Protein AF-A0A947AGZ6-F1 (afdb_monomer_lite)

pLDDT: mean 88.75, std 13.36, range [30.72, 98.44]

Structure (mmCIF, N/CA/C/O backbone):
data_AF-A0A947AGZ6-F1
#
_entry.id   AF-A0A947AGZ6-F1
#
loop_
_atom_site.group_PDB
_atom_site.id
_atom_site.type_symbol
_atom_site.label_atom_id
_atom_site.label_alt_id
_atom_site.label_comp_id
_atom_site.label_asym_id
_atom_site.label_entity_id
_atom_site.label_seq_id
_atom_site.pdbx_PDB_ins_code
_atom_site.Cartn_x
_atom_site.Cartn_y
_atom_site.Cartn_z
_atom_site.occupancy
_atom_site.B_iso_or_equiv
_atom_site.auth_seq_id
_atom_site.auth_comp_id
_atom_site.auth_asym_id
_atom_site.auth_atom_id
_atom_site.pdbx_PDB_model_num
ATOM 1 N N . LEU A 1 1 ? -0.582 -0.458 0.326 1.00 80.62 1 LEU A N 1
ATOM 2 C CA . LEU A 1 1 ? -0.235 0.044 1.681 1.00 80.62 1 LEU A CA 1
ATOM 3 C C . LEU A 1 1 ? -0.578 1.518 1.869 1.00 80.62 1 LEU A C 1
ATOM 5 O O . LEU A 1 1 ? -1.341 1.783 2.781 1.00 80.62 1 LEU A O 1
ATOM 9 N N . MET A 1 2 ? -0.102 2.452 1.032 1.00 91.94 2 MET A N 1
ATOM 10 C CA . MET A 1 2 ? -0.422 3.888 1.183 1.00 91.94 2 MET A CA 1
ATOM 11 C C . MET A 1 2 ? -1.928 4.153 1.343 1.00 91.94 2 MET A C 1
ATOM 13 O O . MET A 1 2 ? -2.348 4.678 2.366 1.00 91.94 2 MET A O 1
ATOM 17 N N . GLN A 1 3 ? -2.747 3.645 0.414 1.00 93.75 3 GLN A N 1
ATOM 18 C CA . GLN A 1 3 ? -4.204 3.827 0.458 1.00 93.75 3 GLN A CA 1
ATOM 19 C C . GLN A 1 3 ? -4.870 3.264 1.726 1.00 93.75 3 GLN A C 1
ATOM 21 O O . GLN A 1 3 ? -5.874 3.800 2.187 1.00 93.75 3 GLN A O 1
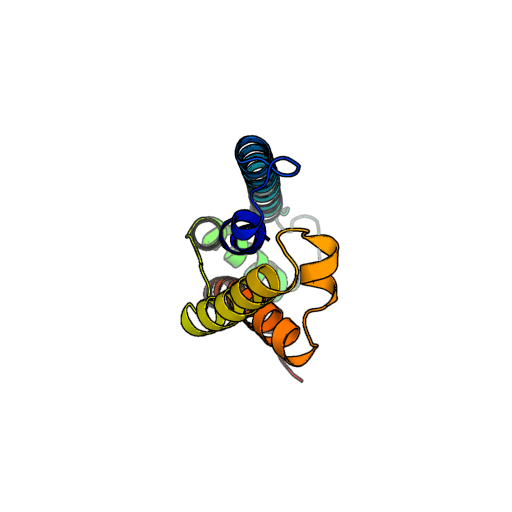ATOM 26 N N . TRP A 1 4 ? -4.296 2.227 2.348 1.00 95.75 4 TRP A N 1
ATOM 27 C CA . TRP A 1 4 ? -4.799 1.715 3.626 1.00 95.75 4 TRP A CA 1
ATOM 28 C C . TRP A 1 4 ? -4.592 2.727 4.755 1.00 95.75 4 TRP A C 1
ATOM 30 O O . TRP A 1 4 ? -5.487 2.930 5.568 1.00 95.75 4 TRP A O 1
ATOM 40 N N . TYR A 1 5 ? -3.435 3.389 4.805 1.00 96.06 5 TYR A N 1
ATOM 41 C CA . TYR A 1 5 ? -3.159 4.403 5.823 1.00 96.06 5 TYR A CA 1
ATOM 42 C C . TYR A 1 5 ? -3.976 5.672 5.591 1.00 96.06 5 TYR A C 1
ATOM 44 O O . TYR A 1 5 ? -4.545 6.207 6.540 1.00 96.06 5 TYR A O 1
ATOM 52 N N . THR A 1 6 ? -4.099 6.089 4.331 1.00 95.25 6 THR A N 1
ATOM 53 C CA . THR A 1 6 ? -4.881 7.262 3.935 1.00 95.25 6 THR A CA 1
ATOM 54 C C . THR A 1 6 ? -6.368 7.107 4.252 1.00 95.25 6 THR A C 1
ATOM 56 O O . THR A 1 6 ? -6.969 8.037 4.786 1.00 95.25 6 THR A O 1
ATOM 59 N N . HIS A 1 7 ? -6.967 5.947 3.961 1.00 96.69 7 HIS A N 1
ATOM 60 C CA . HIS A 1 7 ? -8.421 5.778 4.064 1.00 96.69 7 HIS A CA 1
ATOM 61 C C . HIS A 1 7 ? -8.887 4.952 5.261 1.00 96.69 7 HIS A C 1
ATOM 63 O O . HIS A 1 7 ? -9.885 5.303 5.873 1.00 96.69 7 HIS A O 1
ATOM 69 N N . VAL A 1 8 ? -8.209 3.849 5.592 1.00 97.25 8 VAL A N 1
ATOM 70 C CA . VAL A 1 8 ? -8.669 2.935 6.651 1.00 97.25 8 VAL A CA 1
ATOM 71 C C . VAL A 1 8 ? -8.079 3.343 7.989 1.00 97.25 8 VAL A C 1
ATOM 73 O O . VAL A 1 8 ? -8.814 3.572 8.943 1.00 97.25 8 VAL A O 1
ATOM 76 N N . ARG A 1 9 ? -6.748 3.470 8.082 1.00 96.88 9 ARG A N 1
ATOM 77 C CA . ARG A 1 9 ? -6.073 3.768 9.355 1.00 96.88 9 ARG A CA 1
ATOM 78 C C . ARG A 1 9 ? -6.453 5.145 9.906 1.00 96.88 9 ARG A C 1
ATOM 80 O O . ARG A 1 9 ? -6.543 5.283 11.123 1.00 96.88 9 ARG A O 1
ATOM 87 N N . SER A 1 10 ? -6.733 6.116 9.037 1.00 97.31 10 SER A N 1
ATOM 88 C CA . SER A 1 10 ? -7.218 7.456 9.400 1.00 97.31 10 SER A CA 1
ATOM 89 C C . SER A 1 10 ? -8.580 7.468 10.099 1.00 97.31 10 SER A C 1
ATOM 91 O O . SER A 1 10 ? -8.867 8.382 10.865 1.00 97.31 10 SER A O 1
ATOM 93 N N . MET A 1 11 ? -9.403 6.428 9.945 1.00 97.88 11 MET A N 1
ATOM 94 C CA . MET A 1 11 ? -10.680 6.316 10.668 1.00 97.88 11 MET A CA 1
ATOM 95 C C . MET A 1 11 ? -10.497 6.002 12.163 1.00 97.88 11 MET A C 1
ATOM 97 O O . MET A 1 11 ? -11.433 6.148 12.953 1.00 97.88 11 MET A O 1
ATOM 101 N N . PHE A 1 12 ? -9.290 5.585 12.557 1.00 97.50 12 PHE A N 1
ATOM 102 C CA . PHE A 1 12 ? -8.937 5.166 13.914 1.00 97.50 12 PHE A CA 1
ATOM 103 C C . PHE A 1 12 ? -8.183 6.243 14.702 1.00 97.50 12 PHE A C 1
ATOM 105 O O . PHE A 1 12 ? -7.541 5.910 15.696 1.00 97.50 12 PHE A O 1
ATOM 112 N N . ILE A 1 13 ? -8.233 7.514 14.283 1.00 97.50 13 ILE A N 1
ATOM 113 C CA . ILE A 1 13 ? -7.647 8.598 15.080 1.00 97.50 13 ILE A CA 1
ATOM 114 C C . ILE A 1 13 ? -8.312 8.644 16.461 1.00 97.50 13 ILE A C 1
ATOM 116 O O . ILE A 1 13 ? -9.540 8.706 16.594 1.00 97.50 13 ILE A O 1
ATOM 120 N N . SER A 1 14 ? -7.478 8.584 17.491 1.00 95.50 14 SER A N 1
ATOM 121 C CA . SER A 1 14 ? -7.860 8.528 18.901 1.00 95.50 14 SER A CA 1
ATOM 122 C C . SER A 1 14 ? -6.728 9.100 19.770 1.00 95.50 14 SER A C 1
ATOM 124 O O . SER A 1 14 ? -5.649 9.376 19.245 1.00 95.50 14 SER A O 1
ATOM 126 N N . PRO A 1 15 ? -6.923 9.283 21.089 1.00 95.31 15 PRO A N 1
ATOM 127 C CA . PRO A 1 15 ? -5.839 9.699 21.983 1.00 95.31 15 PRO A CA 1
ATOM 128 C C . PRO A 1 15 ? -4.598 8.791 21.918 1.00 95.31 15 PRO A C 1
ATOM 130 O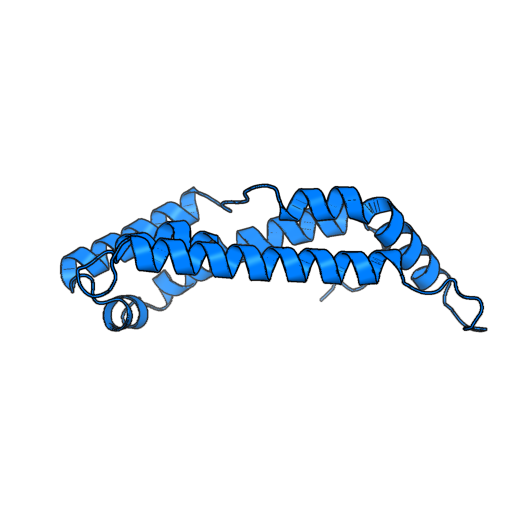 O . PRO A 1 15 ? -3.479 9.294 21.923 1.00 95.31 15 PRO A O 1
ATOM 133 N N . ASP A 1 16 ? -4.796 7.477 21.768 1.00 91.62 16 ASP A N 1
ATOM 134 C CA . ASP A 1 16 ? -3.712 6.484 21.678 1.00 91.62 16 ASP A CA 1
ATOM 135 C C . ASP A 1 16 ? -3.123 6.356 20.262 1.00 91.62 16 ASP A C 1
ATOM 137 O O . ASP A 1 16 ? -2.053 5.779 20.062 1.00 91.62 16 ASP A O 1
ATOM 141 N N . PHE A 1 17 ? -3.819 6.890 19.255 1.00 95.62 17 PHE A N 1
ATOM 142 C CA . PHE A 1 17 ? -3.361 6.947 17.869 1.00 95.62 17 PHE A CA 1
ATOM 143 C C . PHE A 1 17 ? -3.672 8.327 17.265 1.00 95.62 17 PHE A C 1
ATOM 145 O O . PHE A 1 17 ? -4.618 8.474 16.486 1.00 95.62 17 PHE A O 1
ATOM 152 N N . PRO A 1 18 ? -2.922 9.372 17.653 1.00 97.31 18 PRO A N 1
ATOM 153 C CA . PRO A 1 18 ? -3.246 10.741 17.279 1.00 97.31 18 PRO A CA 1
ATOM 154 C C . PRO A 1 18 ? -2.808 11.061 15.844 1.00 97.31 18 PRO A C 1
ATOM 156 O O . PRO A 1 18 ? -1.952 10.388 15.267 1.00 97.31 18 PRO A O 1
ATOM 159 N N . GLN A 1 19 ? -3.356 12.142 15.280 1.00 98.00 19 GLN A N 1
ATOM 160 C CA . GLN A 1 19 ? -3.067 12.578 13.906 1.00 98.00 19 GLN A CA 1
ATOM 161 C C . GLN A 1 19 ? -1.559 12.687 13.589 1.00 98.00 19 GLN A C 1
ATOM 163 O O . GLN A 1 19 ? -1.146 12.122 12.578 1.00 98.00 19 GLN A O 1
ATOM 168 N N . PRO A 1 20 ? -0.699 13.273 14.453 1.00 98.44 20 PRO A N 1
ATOM 169 C CA . PRO A 1 20 ? 0.732 13.371 14.157 1.00 98.44 20 PRO A CA 1
ATOM 170 C C . PRO A 1 20 ? 1.429 12.012 14.003 1.00 98.44 20 PRO A C 1
ATOM 172 O O . PRO A 1 20 ? 2.402 11.891 13.259 1.00 98.44 20 PRO A O 1
ATOM 175 N N . LEU A 1 21 ? 0.934 10.968 14.681 1.00 98.06 21 LEU A N 1
ATOM 176 C CA . LEU A 1 21 ? 1.466 9.616 14.523 1.00 98.06 21 LEU A CA 1
ATOM 177 C C . LEU A 1 21 ? 1.099 9.043 13.149 1.00 98.06 21 LEU A C 1
ATOM 179 O O . LEU A 1 21 ? 1.945 8.434 12.494 1.00 98.06 21 LEU A O 1
ATOM 183 N N . LEU A 1 22 ? -0.139 9.257 12.693 1.00 98.00 22 LEU A N 1
ATOM 184 C CA . LEU A 1 22 ? -0.549 8.875 11.343 1.00 98.00 22 LEU A CA 1
ATOM 185 C C . LEU A 1 22 ? 0.281 9.604 10.281 1.00 98.00 22 LEU A C 1
ATOM 187 O O . LEU A 1 22 ? 0.766 8.956 9.354 1.00 98.00 22 LEU A O 1
ATOM 191 N N . ASP A 1 23 ? 0.486 10.911 10.441 1.00 98.19 23 ASP A N 1
ATOM 192 C CA . ASP A 1 23 ? 1.266 11.726 9.506 1.00 98.19 23 ASP A CA 1
ATOM 193 C C . ASP A 1 23 ? 2.705 11.207 9.395 1.00 98.19 23 ASP A C 1
ATOM 195 O O . ASP A 1 23 ? 3.203 10.969 8.292 1.00 98.1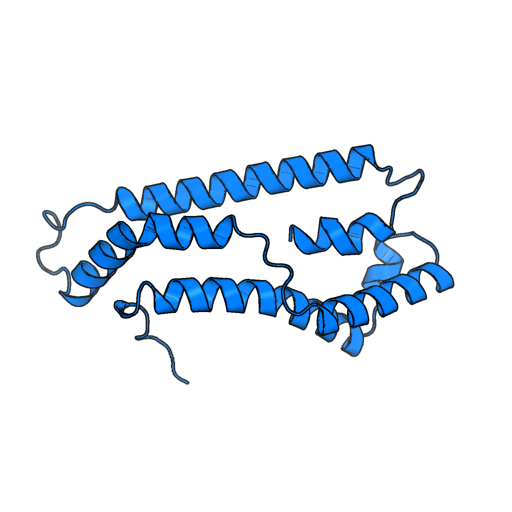9 23 ASP A O 1
ATOM 199 N N . GLY A 1 24 ? 3.344 10.916 10.534 1.00 98.06 24 GLY A N 1
ATOM 200 C CA . GLY A 1 24 ? 4.678 10.315 10.565 1.00 98.06 24 GLY A CA 1
ATOM 201 C C . GLY A 1 24 ? 4.730 8.938 9.891 1.00 98.06 24 GLY A C 1
ATOM 202 O O . GLY A 1 24 ? 5.677 8.634 9.165 1.00 98.06 24 GLY A O 1
ATOM 203 N N . LEU A 1 25 ? 3.701 8.102 10.066 1.00 97.00 25 LEU A N 1
ATOM 204 C CA . LEU A 1 25 ? 3.611 6.799 9.395 1.00 97.00 25 LEU A CA 1
ATOM 205 C C . LEU A 1 25 ? 3.464 6.949 7.874 1.00 97.00 25 LEU A C 1
ATOM 207 O O . LEU A 1 25 ? 4.128 6.229 7.124 1.00 97.00 25 LEU A O 1
ATOM 211 N N . ILE A 1 26 ? 2.644 7.896 7.415 1.00 96.44 26 ILE A N 1
ATOM 212 C CA . ILE A 1 26 ? 2.479 8.217 5.992 1.00 96.44 26 ILE A CA 1
ATOM 213 C C . ILE A 1 26 ? 3.798 8.732 5.400 1.00 96.44 26 ILE A C 1
ATOM 215 O O . ILE A 1 26 ? 4.205 8.276 4.329 1.00 96.44 26 ILE A O 1
ATOM 219 N N . GLU A 1 27 ? 4.513 9.614 6.103 1.00 97.19 27 GLU A N 1
ATOM 220 C CA . GLU A 1 27 ? 5.833 10.102 5.690 1.00 97.19 27 GLU A CA 1
ATOM 221 C C . GLU A 1 27 ? 6.828 8.943 5.522 1.00 97.19 27 GLU A C 1
ATOM 223 O O . GLU A 1 27 ? 7.455 8.807 4.468 1.00 97.19 27 GLU A O 1
ATOM 228 N N . LYS A 1 28 ? 6.936 8.044 6.513 1.00 96.75 28 LYS A N 1
ATOM 229 C CA . LYS A 1 28 ? 7.845 6.888 6.423 1.00 96.75 28 LYS A CA 1
ATOM 230 C C . LYS A 1 28 ? 7.471 5.930 5.298 1.00 96.75 28 LYS A C 1
ATOM 232 O O . LYS A 1 28 ? 8.363 5.423 4.615 1.00 96.75 28 LYS A O 1
ATOM 237 N N . LEU A 1 29 ? 6.179 5.710 5.056 1.00 94.62 29 LEU A N 1
ATOM 238 C CA . LEU A 1 29 ? 5.724 4.918 3.914 1.00 94.62 29 LEU A CA 1
ATOM 239 C C . LEU A 1 29 ? 6.111 5.572 2.584 1.00 94.62 29 LEU A C 1
ATOM 241 O O . LEU A 1 29 ? 6.607 4.878 1.697 1.00 94.62 29 LEU A O 1
ATOM 245 N N . ASN A 1 30 ? 5.947 6.889 2.455 1.00 93.81 30 ASN A N 1
ATOM 246 C CA . ASN A 1 30 ? 6.354 7.634 1.263 1.00 93.81 30 ASN A CA 1
ATOM 247 C C . ASN A 1 30 ? 7.864 7.547 1.010 1.00 93.81 30 ASN A C 1
ATOM 249 O O . ASN A 1 30 ? 8.278 7.310 -0.128 1.00 93.81 30 ASN A O 1
ATOM 253 N N . LEU A 1 31 ? 8.689 7.666 2.055 1.00 95.50 31 LEU A N 1
ATOM 254 C CA . LEU A 1 31 ? 10.141 7.481 1.950 1.00 95.50 31 LEU A CA 1
ATOM 255 C C . LEU A 1 31 ? 10.491 6.066 1.467 1.00 95.50 31 LEU A C 1
ATOM 257 O O . LEU A 1 31 ? 11.261 5.902 0.520 1.00 95.50 31 LEU A O 1
ATOM 261 N N . ALA A 1 32 ? 9.877 5.038 2.059 1.00 94.81 32 ALA A N 1
ATOM 262 C CA . ALA A 1 32 ? 10.119 3.649 1.677 1.00 94.81 32 ALA A CA 1
ATOM 263 C C . ALA A 1 32 ? 9.689 3.345 0.230 1.00 94.81 32 ALA A C 1
ATOM 265 O O . ALA A 1 32 ? 10.407 2.652 -0.493 1.00 94.81 32 ALA A O 1
ATOM 266 N N . ILE A 1 33 ? 8.536 3.862 -0.208 1.00 92.12 33 ILE A N 1
ATOM 267 C CA . ILE A 1 33 ? 8.057 3.721 -1.591 1.00 92.12 33 ILE A CA 1
ATOM 268 C C . ILE A 1 33 ? 9.017 4.425 -2.553 1.00 92.12 33 ILE A C 1
ATOM 270 O O . ILE A 1 33 ? 9.431 3.827 -3.547 1.00 92.12 33 ILE A O 1
ATOM 274 N N . THR A 1 34 ? 9.425 5.654 -2.230 1.00 93.88 34 THR A N 1
ATOM 275 C CA . THR A 1 34 ? 10.353 6.446 -3.047 1.00 93.88 34 THR A CA 1
ATOM 276 C C . THR A 1 34 ? 11.674 5.711 -3.258 1.00 93.88 34 THR A C 1
ATOM 278 O O . THR A 1 34 ? 12.127 5.582 -4.396 1.00 93.88 34 THR A O 1
ATOM 281 N N . GLU A 1 35 ? 12.259 5.153 -2.195 1.00 96.75 35 GLU A N 1
ATOM 282 C CA . GLU A 1 35 ? 13.506 4.390 -2.301 1.00 96.75 35 GLU A CA 1
ATOM 283 C C . GLU A 1 35 ? 13.342 3.078 -3.073 1.00 96.75 35 GLU A C 1
ATOM 285 O O . GLU A 1 35 ? 14.216 2.718 -3.861 1.00 96.75 35 GLU A O 1
ATOM 290 N N . ARG A 1 36 ? 12.218 2.367 -2.925 1.00 94.12 36 ARG A N 1
ATOM 291 C CA . ARG A 1 36 ? 11.951 1.154 -3.721 1.00 94.12 36 ARG A CA 1
ATOM 292 C C . ARG A 1 36 ? 11.841 1.467 -5.211 1.00 94.12 36 ARG A C 1
ATOM 294 O O . ARG A 1 36 ? 12.471 0.786 -6.015 1.00 94.12 36 ARG A O 1
ATOM 301 N N . VAL A 1 37 ? 11.101 2.516 -5.575 1.00 93.50 37 VAL A N 1
ATOM 302 C CA . VAL A 1 37 ? 10.978 2.965 -6.972 1.00 93.50 37 VAL A CA 1
ATOM 303 C C . VAL A 1 37 ? 12.335 3.417 -7.513 1.00 93.50 37 VAL A C 1
ATOM 305 O O . VAL A 1 37 ? 12.687 3.083 -8.641 1.00 93.50 37 VAL A O 1
ATOM 308 N N . LYS A 1 38 ? 13.133 4.135 -6.715 1.00 94.50 38 LYS A N 1
ATOM 309 C CA . LYS A 1 38 ? 14.493 4.534 -7.095 1.00 94.50 38 LYS A CA 1
ATOM 310 C C . LYS A 1 38 ? 15.385 3.321 -7.365 1.00 94.50 38 LYS A C 1
ATOM 312 O O . LYS A 1 38 ? 15.967 3.250 -8.442 1.00 94.50 38 LYS A O 1
ATOM 317 N N . LYS A 1 39 ? 15.453 2.360 -6.437 1.00 94.94 39 LYS A N 1
ATOM 318 C CA . LYS A 1 39 ? 16.261 1.137 -6.592 1.00 94.94 39 LYS A CA 1
ATOM 319 C C . LYS A 1 39 ? 15.827 0.301 -7.793 1.00 94.94 39 LYS A C 1
ATOM 321 O O . LYS A 1 39 ? 16.685 -0.192 -8.518 1.00 94.94 39 LYS A O 1
ATOM 326 N N . LEU A 1 40 ? 14.519 0.182 -8.032 1.00 92.25 40 LEU A N 1
ATOM 327 C CA . LEU A 1 40 ? 14.000 -0.481 -9.228 1.00 92.25 40 LEU A CA 1
ATOM 328 C C . LEU A 1 40 ? 14.477 0.231 -10.501 1.00 92.25 40 LEU A C 1
ATOM 330 O O . LEU A 1 40 ? 14.953 -0.418 -11.422 1.00 92.25 40 LEU A O 1
ATOM 334 N N . GLY A 1 41 ? 14.453 1.564 -10.520 1.00 92.25 41 GLY A N 1
ATOM 335 C CA . GLY A 1 41 ? 14.973 2.332 -11.648 1.00 92.25 41 GLY A CA 1
ATOM 336 C C . GLY A 1 41 ? 16.471 2.188 -11.863 1.00 92.25 41 GLY A C 1
ATOM 337 O O . GLY A 1 41 ? 16.919 2.075 -12.998 1.00 92.25 41 GLY A O 1
ATOM 338 N N . GLU A 1 42 ? 17.256 2.149 -10.789 1.00 92.38 42 GLU A N 1
ATOM 339 C CA . GLU A 1 42 ? 18.685 1.863 -10.893 1.00 92.38 42 GLU A CA 1
ATOM 340 C C . GLU A 1 42 ? 18.940 0.479 -11.494 1.00 92.38 42 GLU A C 1
ATOM 342 O O . GLU A 1 42 ? 19.820 0.357 -12.340 1.00 92.38 42 GLU A O 1
ATOM 347 N N . LEU A 1 43 ? 18.146 -0.532 -11.130 1.00 88.38 43 LEU A N 1
ATOM 348 C CA . LEU A 1 43 ? 18.210 -1.854 -11.750 1.00 88.38 43 LEU A CA 1
ATOM 349 C C . LEU A 1 43 ? 17.867 -1.787 -13.247 1.00 88.38 43 LEU A C 1
ATOM 351 O O . LEU A 1 43 ? 18.637 -2.285 -14.062 1.00 88.38 43 LEU A O 1
ATOM 355 N N . CYS A 1 44 ? 16.761 -1.136 -13.619 1.00 87.00 44 CYS A N 1
ATOM 356 C CA . CYS A 1 44 ? 16.338 -0.993 -15.017 1.00 87.00 44 CYS A CA 1
ATOM 357 C C . CYS A 1 44 ? 17.395 -0.300 -15.894 1.00 87.00 44 CYS A C 1
ATOM 359 O O . CYS A 1 44 ? 17.595 -0.686 -17.042 1.00 87.00 44 CYS A O 1
ATOM 361 N N . LEU A 1 45 ? 18.078 0.716 -15.358 1.00 85.75 45 LEU A N 1
ATOM 362 C CA . LEU A 1 45 ? 19.006 1.561 -16.117 1.00 85.75 45 LEU A CA 1
ATOM 363 C C . LEU A 1 45 ? 20.459 1.065 -16.102 1.00 85.75 45 LEU A C 1
ATOM 365 O O . LEU A 1 45 ? 21.197 1.359 -17.040 1.00 85.75 45 LEU A O 1
ATOM 369 N N . LYS A 1 46 ? 20.885 0.353 -15.049 1.00 83.38 46 LYS A N 1
ATOM 370 C CA . LYS A 1 46 ? 22.274 -0.115 -14.871 1.00 83.38 46 LYS A CA 1
ATOM 371 C C . LYS A 1 46 ? 22.488 -1.575 -15.272 1.00 83.38 46 LYS A C 1
ATOM 373 O O . LYS A 1 46 ? 23.581 -2.093 -15.050 1.00 83.38 46 LYS A O 1
ATOM 378 N N . MET A 1 47 ? 21.484 -2.262 -15.824 1.00 71.06 47 MET A N 1
ATOM 379 C CA . MET A 1 47 ? 21.693 -3.620 -16.330 1.00 71.06 47 MET A CA 1
ATOM 380 C C . MET A 1 47 ? 22.842 -3.605 -17.361 1.00 71.06 47 MET A C 1
ATOM 382 O O . MET A 1 47 ? 22.768 -2.824 -18.314 1.00 71.06 47 MET A O 1
ATOM 386 N N . PRO A 1 48 ? 23.905 -4.414 -17.187 1.00 63.22 48 PRO A N 1
ATOM 387 C CA . PRO A 1 48 ? 25.081 -4.379 -18.055 1.00 63.22 48 PRO A CA 1
ATOM 388 C C . PRO A 1 48 ? 24.696 -4.724 -19.491 1.00 63.22 48 PRO A C 1
ATOM 390 O O . PRO A 1 48 ? 23.872 -5.614 -19.722 1.00 63.22 48 PRO A O 1
ATOM 393 N N . ASP A 1 49 ? 25.215 -3.969 -20.461 1.00 60.91 49 ASP A N 1
ATOM 394 C CA . ASP A 1 49 ? 25.143 -4.367 -21.869 1.00 60.91 49 ASP A CA 1
ATOM 395 C C . ASP A 1 49 ? 25.891 -5.693 -22.035 1.00 60.91 49 ASP A C 1
ATOM 397 O O . ASP A 1 49 ? 26.825 -5.993 -21.292 1.00 60.91 49 ASP A O 1
ATOM 401 N N . SER A 1 50 ? 25.359 -6.552 -22.899 1.00 55.81 50 SER A N 1
ATOM 402 C CA . SER A 1 50 ? 25.593 -7.999 -22.971 1.00 55.81 50 SER A CA 1
ATOM 403 C C . SER A 1 50 ? 27.011 -8.432 -23.360 1.00 55.81 50 SER A C 1
ATOM 405 O O . SER A 1 50 ? 27.195 -9.558 -23.817 1.00 55.81 50 SER A O 1
ATOM 407 N N . ASP A 1 51 ? 28.026 -7.606 -23.129 1.00 51.72 51 ASP A N 1
ATOM 408 C CA . ASP A 1 51 ? 29.425 -7.905 -23.444 1.00 51.72 51 ASP A CA 1
ATOM 409 C C . ASP A 1 51 ? 29.979 -9.101 -22.640 1.00 51.72 51 ASP A C 1
ATOM 411 O O . ASP A 1 51 ? 31.035 -9.634 -22.971 1.00 51.72 51 ASP A O 1
ATOM 415 N N . ILE A 1 52 ? 29.256 -9.579 -21.616 1.00 53.03 52 ILE A N 1
ATOM 416 C CA . ILE A 1 52 ? 29.660 -10.718 -20.769 1.00 53.03 52 ILE A CA 1
ATOM 417 C C . ILE A 1 52 ? 28.919 -12.028 -21.103 1.00 53.03 52 ILE A C 1
ATOM 419 O O . ILE A 1 52 ? 29.362 -13.100 -20.696 1.00 53.03 52 ILE A O 1
ATOM 423 N N . ALA A 1 53 ? 27.833 -12.016 -21.876 1.00 49.34 53 ALA A N 1
ATOM 424 C CA . ALA A 1 53 ? 27.028 -13.221 -22.070 1.00 49.34 53 ALA A CA 1
ATOM 425 C C . ALA A 1 53 ? 26.989 -13.641 -23.542 1.00 49.34 53 ALA A C 1
ATOM 427 O O . ALA A 1 53 ? 26.095 -13.261 -24.298 1.00 49.34 53 ALA A O 1
ATOM 428 N N . ARG A 1 54 ? 27.938 -14.523 -23.892 1.00 52.72 54 ARG A N 1
ATOM 429 C CA . ARG A 1 54 ? 28.003 -15.312 -25.140 1.00 52.72 54 ARG A CA 1
ATOM 430 C C . ARG A 1 54 ? 26.715 -16.102 -25.463 1.00 52.72 54 ARG A C 1
ATOM 432 O O . ARG A 1 54 ? 26.642 -16.673 -26.541 1.00 52.72 54 ARG A O 1
ATOM 439 N N . GLU A 1 55 ? 25.705 -16.093 -24.589 1.00 53.84 55 GLU A N 1
ATOM 440 C CA . GLU A 1 55 ? 24.393 -16.733 -24.777 1.00 53.84 55 GLU A CA 1
ATOM 441 C C . GLU A 1 55 ? 23.227 -15.899 -24.195 1.00 53.84 55 GLU A C 1
ATOM 443 O O . GLU A 1 55 ? 22.292 -16.429 -23.594 1.00 53.84 55 GLU A O 1
ATOM 448 N N . THR A 1 56 ? 23.239 -14.568 -24.336 1.00 61.88 56 THR A N 1
ATOM 449 C CA . THR A 1 56 ? 22.025 -13.798 -23.998 1.00 61.88 56 THR A CA 1
ATOM 450 C C . THR A 1 56 ? 20.968 -14.033 -25.072 1.00 61.88 56 THR A C 1
ATOM 452 O O . THR A 1 56 ? 21.162 -13.641 -26.221 1.00 61.88 56 THR A O 1
ATOM 455 N N . SER A 1 57 ? 19.838 -14.656 -24.719 1.00 75.62 57 SER A N 1
ATOM 456 C CA . SER A 1 57 ? 18.736 -14.823 -25.675 1.00 75.62 57 SER A CA 1
ATOM 457 C C . SER A 1 57 ? 18.281 -13.462 -26.220 1.00 75.62 57 SER A C 1
ATOM 459 O O . SER A 1 57 ? 18.163 -12.492 -25.467 1.00 75.62 57 SER A O 1
ATOM 461 N N . GLU A 1 58 ? 17.958 -13.385 -27.513 1.00 80.25 58 GLU A N 1
ATOM 462 C CA . GLU A 1 58 ? 17.460 -12.146 -28.129 1.00 80.25 58 GLU A CA 1
ATOM 463 C C . GLU A 1 58 ? 16.240 -11.574 -27.391 1.00 80.25 58 GLU A C 1
ATOM 465 O O . GLU A 1 58 ? 16.048 -10.362 -27.317 1.00 80.25 58 GLU A O 1
ATOM 470 N N . LYS A 1 59 ? 15.414 -12.455 -26.808 1.00 82.75 59 LYS A N 1
ATOM 471 C CA . LYS A 1 59 ? 14.257 -12.078 -25.993 1.00 82.75 59 LYS A CA 1
ATOM 472 C C . LYS A 1 59 ? 14.674 -11.267 -24.765 1.00 82.75 59 LYS A C 1
ATOM 474 O O . LYS A 1 59 ? 14.054 -10.245 -24.498 1.00 82.75 59 LYS A O 1
ATOM 479 N N . LEU A 1 60 ? 15.719 -11.692 -24.054 1.00 81.94 60 LEU A N 1
ATOM 480 C CA . LEU A 1 60 ? 16.214 -11.000 -22.863 1.00 81.94 60 LEU A CA 1
ATOM 481 C C . LEU A 1 60 ? 16.809 -9.626 -23.213 1.00 81.94 60 LEU A C 1
ATOM 483 O O . LEU A 1 60 ? 16.584 -8.659 -22.490 1.00 81.94 60 LEU A O 1
ATOM 487 N N . MET A 1 61 ? 17.489 -9.511 -24.358 1.00 82.62 61 MET A N 1
ATOM 488 C CA . MET A 1 61 ? 17.982 -8.218 -24.852 1.00 82.62 61 MET A CA 1
ATOM 489 C C . MET A 1 61 ? 16.845 -7.256 -25.197 1.00 82.62 61 MET A C 1
ATOM 491 O O . MET A 1 61 ? 16.881 -6.092 -24.796 1.00 82.62 61 MET A O 1
ATOM 495 N N . ARG A 1 62 ? 15.802 -7.746 -25.879 1.00 85.44 62 ARG A N 1
ATOM 496 C CA . ARG A 1 62 ? 14.600 -6.951 -26.167 1.00 85.44 62 ARG A CA 1
ATOM 497 C C . ARG A 1 62 ? 13.902 -6.498 -24.881 1.00 85.44 62 ARG A C 1
ATOM 499 O O . ARG A 1 62 ? 13.623 -5.314 -24.747 1.00 85.44 62 ARG A O 1
ATOM 506 N N . GLN A 1 63 ? 13.721 -7.402 -23.916 1.00 86.75 63 GLN A N 1
ATOM 507 C CA . GLN A 1 63 ? 13.151 -7.095 -22.598 1.00 86.75 63 GLN A CA 1
ATOM 508 C C . GLN A 1 63 ? 13.935 -6.013 -21.853 1.00 86.75 63 GLN A C 1
ATOM 510 O O . GLN A 1 63 ? 13.353 -5.077 -21.306 1.00 86.75 63 GLN A O 1
ATOM 515 N N . LYS A 1 64 ? 15.265 -6.111 -21.847 1.00 85.75 64 LYS A N 1
ATOM 516 C CA . LYS A 1 64 ? 16.126 -5.125 -21.196 1.00 85.75 64 LYS A CA 1
ATOM 517 C C . LYS A 1 64 ? 15.996 -3.740 -21.843 1.00 85.75 64 LYS A C 1
ATOM 519 O O . LYS A 1 64 ? 15.848 -2.754 -21.122 1.00 85.75 64 LYS A O 1
ATOM 524 N N . ASN A 1 65 ? 16.056 -3.666 -23.173 1.00 88.00 65 ASN A N 1
ATOM 525 C CA . ASN A 1 65 ? 15.959 -2.397 -23.899 1.00 88.00 65 ASN A CA 1
ATOM 526 C C . ASN A 1 65 ? 14.593 -1.743 -23.690 1.00 88.00 65 ASN A C 1
ATOM 528 O O . ASN A 1 65 ? 14.532 -0.578 -23.308 1.00 88.00 65 ASN A O 1
ATOM 532 N N . GLU A 1 66 ? 13.517 -2.517 -23.828 1.00 90.50 66 GLU A N 1
ATOM 533 C CA . GLU A 1 66 ? 12.148 -2.039 -23.630 1.00 90.50 66 GLU A CA 1
ATOM 534 C C . GLU A 1 66 ? 11.947 -1.503 -22.207 1.00 90.50 66 GLU A C 1
ATOM 536 O O . GLU A 1 66 ? 11.455 -0.393 -22.017 1.00 90.50 66 GLU A O 1
ATOM 541 N N . LEU A 1 67 ? 12.422 -2.236 -21.192 1.00 90.00 67 LEU A N 1
ATOM 542 C CA . LEU A 1 67 ? 12.344 -1.804 -19.797 1.00 90.00 67 LEU A CA 1
ATOM 543 C C . LEU A 1 67 ? 13.158 -0.528 -19.532 1.00 90.00 67 LEU A C 1
ATOM 545 O O . LEU A 1 67 ? 12.703 0.338 -18.787 1.00 90.00 67 LEU A O 1
ATOM 549 N N . ARG A 1 68 ? 14.348 -0.392 -20.130 1.00 90.94 68 ARG A N 1
ATOM 550 C CA . ARG A 1 68 ? 15.194 0.807 -20.007 1.00 90.94 68 ARG A CA 1
ATOM 551 C C . ARG A 1 68 ? 14.534 2.026 -20.651 1.00 90.94 68 ARG A C 1
ATOM 553 O O . ARG A 1 68 ? 14.517 3.093 -20.040 1.00 90.94 68 ARG A O 1
ATOM 560 N N . GLU A 1 69 ? 13.998 1.863 -21.857 1.00 92.31 69 GLU A N 1
ATOM 561 C CA . GLU A 1 69 ? 13.331 2.921 -22.621 1.00 92.31 69 GLU A CA 1
ATOM 562 C C . GLU A 1 69 ? 12.027 3.367 -21.954 1.00 92.31 69 GLU A C 1
ATOM 564 O O . GLU A 1 69 ? 11.769 4.564 -21.836 1.00 92.31 69 GLU A O 1
ATOM 569 N N . LYS A 1 70 ? 11.233 2.414 -21.455 1.00 93.94 70 LYS A N 1
ATOM 570 C CA . LYS A 1 70 ? 9.908 2.661 -20.870 1.00 93.94 70 LYS A CA 1
ATOM 571 C C . LYS A 1 70 ? 9.915 2.962 -19.382 1.00 93.94 70 LYS A C 1
ATOM 573 O O . LYS A 1 70 ? 8.895 3.385 -18.836 1.00 93.94 70 LYS A O 1
ATOM 578 N N . TRP A 1 71 ? 11.060 2.836 -18.715 1.00 92.88 71 TRP A N 1
ATOM 579 C CA . TRP A 1 71 ? 11.180 3.125 -17.289 1.00 92.88 71 TRP A CA 1
ATOM 580 C C . TRP A 1 71 ? 10.626 4.502 -16.866 1.00 92.88 71 TRP A C 1
ATOM 582 O O . TRP A 1 71 ? 9.934 4.550 -15.847 1.00 92.88 71 TRP A O 1
ATOM 592 N N . PRO A 1 72 ? 10.863 5.625 -17.581 1.00 92.31 72 PRO A N 1
ATOM 593 C CA . PRO A 1 72 ? 10.293 6.917 -17.196 1.00 92.31 72 PRO A CA 1
ATOM 594 C C . PRO A 1 72 ? 8.757 6.919 -17.152 1.00 92.31 72 PRO A C 1
ATOM 596 O O . PRO A 1 72 ? 8.181 7.474 -16.215 1.00 92.31 72 PRO A O 1
ATOM 599 N N . GLU A 1 73 ? 8.107 6.260 -18.117 1.00 91.69 73 GLU A N 1
ATOM 600 C CA . GLU A 1 73 ? 6.646 6.125 -18.212 1.00 91.69 73 GLU A CA 1
ATOM 601 C C . GLU A 1 73 ? 6.112 5.237 -17.071 1.00 91.69 73 GLU A C 1
ATOM 603 O O . GLU A 1 73 ? 5.232 5.657 -16.313 1.00 91.69 73 GLU A O 1
ATOM 608 N N . ILE A 1 74 ? 6.736 4.073 -16.849 1.00 91.44 74 ILE A N 1
ATOM 609 C CA . ILE A 1 74 ? 6.403 3.139 -15.755 1.00 91.44 74 ILE A CA 1
ATOM 610 C C . ILE A 1 74 ? 6.559 3.820 -14.385 1.00 91.44 74 ILE A C 1
ATOM 612 O O . ILE A 1 74 ? 5.687 3.735 -13.516 1.00 91.44 74 ILE A O 1
ATOM 616 N N . LYS A 1 75 ? 7.658 4.557 -14.188 1.00 91.94 75 LYS A N 1
ATOM 617 C CA . LYS A 1 75 ? 7.919 5.335 -12.971 1.00 91.94 75 LYS A CA 1
ATOM 618 C C . LYS A 1 75 ? 6.861 6.415 -12.747 1.00 91.94 75 LYS A C 1
ATOM 620 O O . LYS A 1 75 ? 6.512 6.682 -11.595 1.00 91.94 75 LYS A O 1
ATOM 625 N N . GLY A 1 76 ? 6.368 7.039 -13.817 1.00 89.12 76 GLY A N 1
ATOM 626 C CA . GLY A 1 76 ? 5.231 7.957 -13.770 1.00 89.12 76 GLY A CA 1
ATOM 627 C C . GLY A 1 76 ? 3.969 7.275 -13.240 1.00 89.12 76 GLY A C 1
ATOM 628 O O . GLY A 1 76 ? 3.319 7.817 -12.347 1.00 89.12 76 GLY A O 1
ATOM 629 N N . GLY A 1 77 ? 3.696 6.048 -13.692 1.00 86.25 77 GLY A N 1
ATOM 630 C CA . GLY A 1 77 ? 2.581 5.222 -13.219 1.00 86.25 77 GLY A CA 1
ATOM 631 C C . GLY A 1 77 ? 2.603 4.948 -11.711 1.00 86.25 77 GLY A C 1
ATOM 632 O O . GLY A 1 77 ? 1.564 5.030 -11.063 1.00 86.25 77 GLY A O 1
ATOM 633 N N . PHE A 1 78 ? 3.779 4.719 -11.113 1.00 85.38 78 PHE A N 1
ATOM 634 C CA . PHE A 1 78 ? 3.900 4.558 -9.653 1.00 85.38 78 PHE A CA 1
ATOM 635 C C . PHE A 1 78 ? 3.647 5.847 -8.858 1.00 85.38 78 PHE A C 1
ATOM 637 O O . PHE A 1 78 ? 3.316 5.776 -7.675 1.00 85.38 78 PHE A O 1
ATOM 644 N N . LYS A 1 79 ? 3.859 7.019 -9.470 1.00 74.69 79 LYS A N 1
ATOM 645 C CA . LYS A 1 79 ? 3.649 8.327 -8.829 1.00 74.69 79 LYS A CA 1
ATOM 646 C C . LYS A 1 79 ? 2.217 8.835 -8.963 1.00 74.69 79 LYS A C 1
ATOM 648 O O . LYS A 1 79 ? 1.802 9.656 -8.150 1.00 74.69 79 LYS A O 1
ATOM 653 N N . ALA A 1 80 ? 1.488 8.391 -9.983 1.00 73.56 80 ALA A N 1
ATOM 654 C CA . ALA A 1 80 ? 0.081 8.720 -10.132 1.00 73.56 80 ALA A CA 1
ATOM 655 C C . ALA A 1 80 ? -0.706 8.158 -8.936 1.00 73.56 80 ALA A C 1
ATOM 657 O O . ALA A 1 80 ? -0.559 6.988 -8.578 1.00 73.56 80 ALA A O 1
ATOM 658 N N . SER A 1 81 ? -1.530 8.993 -8.296 1.00 69.56 81 SER A N 1
ATOM 659 C CA . SER A 1 81 ? -2.392 8.535 -7.204 1.00 69.56 81 SER A CA 1
ATOM 660 C C . SER A 1 81 ? -3.439 7.577 -7.768 1.00 69.56 81 SER A C 1
ATOM 662 O O . SER A 1 81 ? -4.406 7.999 -8.397 1.00 69.56 81 SER A O 1
ATOM 664 N N . ASN A 1 82 ? -3.223 6.277 -7.579 1.00 81.56 82 ASN A N 1
ATOM 665 C CA . ASN A 1 82 ? -4.200 5.252 -7.909 1.00 81.56 82 ASN A CA 1
ATOM 666 C C . ASN A 1 82 ? -4.970 4.876 -6.639 1.00 81.56 82 ASN A C 1
ATOM 668 O O . ASN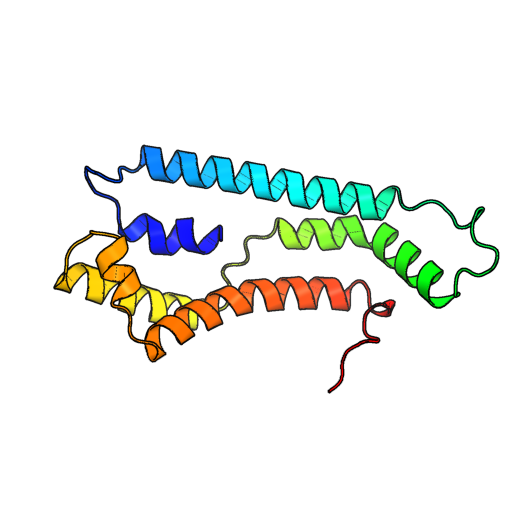 A 1 82 ? -4.416 4.282 -5.708 1.00 81.56 82 ASN A O 1
ATOM 672 N N . GLU A 1 83 ? -6.246 5.244 -6.605 1.00 87.88 83 GLU A N 1
ATOM 673 C CA . GLU A 1 83 ? -7.171 4.913 -5.517 1.00 87.88 83 GLU A CA 1
ATOM 674 C C . GLU A 1 83 ? -7.860 3.556 -5.719 1.00 87.88 83 GLU A C 1
ATOM 676 O O . GLU A 1 83 ? -8.597 3.105 -4.845 1.00 87.88 83 GLU A O 1
ATOM 681 N N . GLY A 1 84 ? -7.620 2.880 -6.847 1.00 90.38 84 GLY A N 1
ATOM 682 C CA . GLY A 1 84 ? -8.305 1.646 -7.217 1.00 90.38 84 GLY A CA 1
ATOM 683 C C . GLY A 1 84 ? -9.777 1.881 -7.558 1.00 90.38 84 GLY A C 1
ATOM 684 O O . GLY A 1 84 ? -10.193 2.983 -7.909 1.00 90.38 84 GLY A O 1
ATOM 685 N N . ASN A 1 85 ? -10.588 0.825 -7.461 1.00 94.38 85 ASN A N 1
ATOM 686 C CA . ASN A 1 85 ? -12.029 0.938 -7.682 1.00 94.38 85 ASN A CA 1
ATOM 687 C C . ASN A 1 85 ? -12.706 1.617 -6.477 1.00 94.38 85 ASN A C 1
ATOM 689 O O . ASN A 1 85 ? -12.853 1.002 -5.419 1.00 94.38 85 ASN A O 1
ATOM 693 N N . GLN A 1 86 ? -13.147 2.863 -6.668 1.00 94.12 86 GLN A N 1
ATOM 694 C CA . GLN A 1 86 ? -13.774 3.681 -5.625 1.00 94.12 86 GLN A CA 1
ATOM 695 C C . GLN A 1 86 ? -15.048 3.048 -5.054 1.00 94.12 86 GLN A C 1
ATOM 697 O O . GLN A 1 86 ? -15.230 3.050 -3.847 1.00 94.12 86 GLN A O 1
ATOM 702 N N . SER A 1 87 ? -15.884 2.409 -5.876 1.00 96.56 87 SER A N 1
ATOM 703 C CA . SER A 1 87 ? -17.102 1.755 -5.378 1.00 96.56 87 SER A CA 1
ATOM 704 C C . SER A 1 87 ? -16.785 0.591 -4.428 1.00 96.56 87 SER A C 1
ATOM 706 O O . SER A 1 87 ? -17.407 0.460 -3.371 1.00 96.56 87 SER A O 1
ATOM 708 N N . VAL A 1 88 ? -15.778 -0.230 -4.757 1.00 96.88 88 VAL A N 1
ATOM 709 C CA . VAL A 1 88 ? -15.340 -1.334 -3.880 1.00 96.88 88 VAL A CA 1
ATOM 710 C C . VAL A 1 88 ? -14.690 -0.787 -2.608 1.00 96.88 88 VAL A C 1
ATOM 712 O O . VAL A 1 88 ? -14.956 -1.305 -1.523 1.00 96.88 88 VAL A O 1
ATOM 715 N N . ARG A 1 89 ? -13.885 0.279 -2.727 1.00 96.81 89 ARG A N 1
ATOM 716 C CA . ARG A 1 89 ? -13.311 0.995 -1.581 1.00 96.81 89 ARG A CA 1
ATOM 717 C C . ARG A 1 89 ? -14.400 1.469 -0.635 1.00 96.81 89 ARG A C 1
ATOM 719 O O . ARG A 1 89 ? -14.362 1.126 0.538 1.00 96.81 89 ARG A O 1
ATOM 726 N N . ASP A 1 90 ? -15.343 2.255 -1.136 1.00 97.94 90 ASP A N 1
ATOM 727 C CA . ASP A 1 90 ? -16.333 2.947 -0.316 1.00 97.94 90 ASP A CA 1
ATOM 728 C C . ASP A 1 90 ? -17.228 1.929 0.399 1.00 97.94 90 ASP A C 1
ATOM 730 O O . ASP A 1 90 ? -17.431 2.029 1.607 1.00 97.94 90 ASP A O 1
ATOM 734 N N . THR A 1 91 ? -17.609 0.850 -0.298 1.00 98.06 91 THR A N 1
ATOM 735 C CA . THR A 1 91 ? -18.301 -0.299 0.309 1.00 98.06 91 THR A CA 1
ATOM 736 C C . THR A 1 91 ? -17.501 -0.899 1.471 1.00 98.06 91 THR A C 1
ATOM 738 O O . THR A 1 91 ? -18.055 -1.210 2.525 1.00 98.06 91 THR A O 1
ATOM 741 N N . PHE A 1 92 ? -16.187 -1.074 1.311 1.00 98.25 92 PHE A N 1
ATOM 742 C CA . PHE A 1 92 ? -15.335 -1.589 2.382 1.00 98.25 92 PHE A CA 1
ATOM 743 C C . PHE A 1 92 ? -15.171 -0.583 3.536 1.00 98.25 92 PHE A C 1
ATOM 745 O O . PHE A 1 92 ? -15.238 -0.974 4.700 1.00 98.25 92 PHE A O 1
ATOM 752 N N . LEU A 1 93 ? -15.015 0.712 3.249 1.00 98.31 93 LEU A N 1
ATOM 753 C CA . LEU A 1 93 ? -14.917 1.757 4.275 1.00 98.31 93 LEU A CA 1
ATOM 754 C C . LEU A 1 93 ? -16.200 1.867 5.106 1.00 98.31 93 LEU A C 1
ATOM 756 O O . LEU A 1 93 ? -16.128 2.080 6.315 1.00 98.31 93 LEU A O 1
ATOM 760 N N . GLU A 1 94 ? -17.371 1.654 4.506 1.00 98.31 94 GLU A N 1
ATOM 761 C CA . GLU A 1 94 ? -18.635 1.576 5.243 1.00 98.31 94 GLU A CA 1
ATOM 762 C C . GLU A 1 94 ? -18.664 0.411 6.237 1.00 98.31 94 GLU A C 1
ATOM 764 O O . GLU A 1 94 ? -19.158 0.576 7.358 1.00 98.31 94 GLU A O 1
ATOM 769 N N . VAL A 1 95 ? -18.095 -0.745 5.870 1.00 98.12 95 VAL A N 1
ATOM 770 C CA . VAL A 1 95 ? -17.941 -1.876 6.796 1.00 98.12 95 VAL A CA 1
ATOM 771 C C . VAL A 1 95 ? -17.068 -1.481 7.984 1.00 98.12 95 VAL A C 1
ATOM 773 O O . VAL A 1 95 ? -17.464 -1.707 9.128 1.00 98.12 95 VAL A O 1
ATOM 776 N N . ILE A 1 96 ? -15.910 -0.863 7.730 1.00 98.31 96 ILE A N 1
ATOM 777 C CA . ILE A 1 96 ? -15.007 -0.404 8.796 1.00 98.31 96 ILE A CA 1
ATOM 778 C C . ILE A 1 96 ? -15.709 0.611 9.698 1.00 98.31 96 ILE A C 1
ATOM 780 O O . ILE A 1 96 ? -15.653 0.499 10.919 1.00 98.31 96 ILE A O 1
ATOM 784 N N . ASN A 1 97 ? -16.415 1.578 9.110 1.00 98.12 97 ASN A N 1
ATOM 785 C CA . ASN A 1 97 ? -17.137 2.603 9.855 1.00 98.12 97 ASN A CA 1
ATOM 786 C C . ASN A 1 97 ? -18.202 1.991 10.774 1.00 98.12 97 ASN A C 1
ATOM 788 O O . ASN A 1 97 ? -18.362 2.423 11.913 1.00 98.12 97 ASN A O 1
ATOM 792 N N . ARG A 1 98 ? -18.932 0.979 10.290 1.00 97.62 98 ARG A N 1
ATOM 793 C CA . ARG A 1 98 ? -19.926 0.262 11.093 1.00 97.62 98 ARG A CA 1
ATOM 794 C C . ARG A 1 98 ? -19.272 -0.487 12.251 1.00 97.62 98 ARG A C 1
ATOM 796 O O . ARG A 1 98 ? -19.701 -0.302 13.383 1.00 97.62 98 ARG A O 1
ATOM 803 N N . ALA A 1 99 ? -18.196 -1.226 11.990 1.00 97.31 99 ALA A N 1
ATOM 804 C CA . ALA A 1 99 ? -17.462 -1.932 13.037 1.00 97.31 99 ALA A CA 1
ATOM 805 C C . ALA A 1 99 ? -16.916 -0.965 14.106 1.00 97.31 99 ALA A C 1
ATOM 807 O O . ALA A 1 99 ? -17.063 -1.212 15.297 1.00 97.31 99 ALA A O 1
ATOM 808 N N . ILE A 1 100 ? -16.383 0.194 13.702 1.00 97.31 100 ILE A N 1
ATOM 809 C CA . ILE A 1 100 ? -15.943 1.241 14.639 1.00 97.31 100 ILE A CA 1
ATOM 810 C C . ILE A 1 100 ? -17.105 1.765 15.495 1.00 97.31 100 ILE A C 1
ATOM 812 O O . ILE A 1 100 ? -16.927 2.011 16.688 1.00 97.31 100 ILE A O 1
ATOM 816 N N . LYS A 1 101 ? -18.293 1.957 14.910 1.00 96.38 101 LYS A N 1
ATOM 817 C CA . LYS A 1 101 ? -19.483 2.397 15.656 1.00 96.38 101 LYS A CA 1
ATOM 818 C C . LYS A 1 101 ? -19.959 1.351 16.665 1.00 96.38 101 LYS A C 1
ATOM 820 O O . LYS A 1 101 ? -20.493 1.731 17.699 1.00 96.38 101 LYS A O 1
ATOM 825 N N . GLU A 1 102 ? -19.767 0.069 16.369 1.00 94.81 102 GLU A N 1
ATOM 826 C CA . GLU A 1 102 ? -20.207 -1.046 17.214 1.00 94.81 102 GLU A CA 1
ATOM 827 C C . GLU A 1 102 ? -19.213 -1.370 18.341 1.00 94.81 102 GLU A C 1
ATOM 829 O O . GLU A 1 102 ? -19.634 -1.600 19.471 1.00 94.81 102 GLU A O 1
ATOM 834 N N . SER A 1 103 ? -17.904 -1.370 18.063 1.00 93.31 103 SER A N 1
ATOM 835 C CA . SER A 1 103 ? -16.870 -1.825 19.011 1.00 93.31 103 SER A CA 1
ATOM 836 C C . SER A 1 103 ? -15.858 -0.753 19.435 1.00 93.31 103 SER A C 1
ATOM 838 O O . SER A 1 103 ? -14.927 -1.048 20.181 1.00 93.31 103 SER A O 1
ATOM 840 N N . GLY A 1 104 ? -16.007 0.488 18.968 1.00 93.50 104 GLY A N 1
ATOM 841 C CA . GLY A 1 104 ? -15.070 1.580 19.234 1.00 93.50 104 GLY A CA 1
ATOM 842 C C . GLY A 1 104 ? -13.881 1.627 18.266 1.00 93.50 104 GLY A C 1
ATOM 843 O O . GLY A 1 104 ? -13.805 0.886 17.290 1.00 93.50 104 GLY A O 1
ATOM 844 N N . ARG A 1 105 ? -12.937 2.542 18.524 1.00 94.88 105 ARG A N 1
ATOM 845 C CA . ARG A 1 105 ? -11.784 2.837 17.644 1.00 94.88 105 ARG A CA 1
ATOM 846 C C . ARG A 1 105 ? -10.511 2.054 17.980 1.00 94.88 105 ARG A C 1
ATOM 848 O O . ARG A 1 105 ? -9.432 2.446 17.539 1.00 94.88 105 ARG A O 1
ATOM 855 N N . ASP A 1 106 ? -10.601 0.962 18.735 1.00 94.31 106 ASP A N 1
ATOM 856 C CA . ASP A 1 106 ? -9.434 0.097 18.905 1.00 94.31 106 ASP A CA 1
ATOM 857 C C . ASP A 1 106 ? -9.181 -0.677 17.603 1.00 94.31 106 ASP A C 1
ATOM 859 O O . ASP A 1 106 ? -9.991 -1.489 17.151 1.00 94.31 106 ASP A O 1
ATOM 863 N N . TYR A 1 107 ? -8.051 -0.379 16.968 1.00 95.69 107 TYR A N 1
ATOM 864 C CA . TYR A 1 107 ? -7.720 -0.866 15.636 1.00 95.69 107 TYR A CA 1
ATOM 865 C C . TYR A 1 107 ? -7.620 -2.387 15.570 1.00 95.69 107 TYR A C 1
ATOM 867 O O . TYR A 1 107 ? -8.159 -2.998 14.648 1.00 95.69 107 TYR A O 1
ATOM 875 N N . ILE A 1 108 ? -6.916 -3.009 16.518 1.00 95.31 108 ILE A N 1
ATOM 876 C CA . ILE A 1 108 ? -6.623 -4.442 16.428 1.00 95.31 108 ILE A CA 1
ATOM 877 C C . ILE A 1 108 ? -7.901 -5.280 16.580 1.00 95.31 108 ILE A C 1
ATOM 879 O O . ILE A 1 108 ? -8.119 -6.136 15.718 1.00 95.31 108 ILE A O 1
ATOM 883 N N . PRO A 1 109 ? -8.769 -5.045 17.584 1.00 95.94 109 PRO A N 1
ATOM 884 C CA . PRO A 1 109 ? -10.045 -5.744 17.692 1.00 95.94 109 PRO A CA 1
ATOM 885 C C . PRO A 1 109 ? -10.951 -5.514 16.483 1.00 95.94 109 PRO A C 1
ATOM 887 O O . PRO A 1 109 ? -11.484 -6.481 15.946 1.00 95.94 109 PRO A O 1
ATOM 890 N N . VAL A 1 110 ? -11.082 -4.268 16.007 1.00 96.88 110 VAL A N 1
ATOM 891 C CA . VAL A 1 110 ? -11.948 -3.953 14.859 1.00 96.88 110 VAL A CA 1
ATOM 892 C C . VAL A 1 110 ? -11.501 -4.708 13.614 1.00 96.88 110 VAL A C 1
ATOM 894 O O . VAL A 1 110 ? -12.315 -5.390 13.003 1.00 96.88 110 VAL A O 1
ATOM 897 N N . ILE A 1 111 ? -10.218 -4.624 13.243 1.00 96.56 111 ILE A N 1
ATOM 898 C CA . ILE A 1 111 ? -9.723 -5.253 12.013 1.00 96.56 111 ILE A CA 1
ATOM 899 C C . ILE A 1 111 ? -9.768 -6.781 12.099 1.00 96.56 111 ILE A C 1
ATOM 901 O O . ILE A 1 111 ? -10.104 -7.431 11.111 1.00 96.56 111 ILE A O 1
ATOM 905 N N . LYS A 1 112 ? -9.461 -7.366 13.264 1.00 96.12 112 LYS A N 1
ATOM 906 C CA . LYS A 1 112 ? -9.491 -8.827 13.443 1.00 96.12 112 LYS A CA 1
ATOM 907 C C . LYS A 1 112 ? -10.900 -9.418 13.423 1.00 96.12 112 LYS A C 1
ATOM 909 O O . LYS A 1 112 ? -11.039 -10.580 13.065 1.00 96.12 112 LYS A O 1
ATOM 914 N N . ASN A 1 113 ? -11.916 -8.642 13.792 1.00 96.31 113 ASN A N 1
ATOM 915 C CA . ASN A 1 113 ? -13.305 -9.105 13.835 1.00 96.31 113 ASN A CA 1
ATOM 916 C C . ASN A 1 113 ? -14.069 -8.877 12.521 1.00 96.31 113 ASN A C 1
ATOM 918 O O . ASN A 1 113 ? -15.263 -9.169 12.440 1.00 96.31 113 ASN A O 1
ATOM 922 N N . ILE A 1 114 ? -13.412 -8.366 11.476 1.00 95.81 114 ILE A N 1
ATOM 923 C CA . ILE A 1 114 ? -14.013 -8.274 10.145 1.00 95.81 114 ILE A CA 1
ATOM 924 C C . ILE A 1 114 ? -14.245 -9.693 9.617 1.00 95.81 114 ILE A C 1
ATOM 926 O O . ILE A 1 114 ? -13.323 -10.499 9.562 1.00 95.81 114 ILE A O 1
ATOM 930 N N . SER A 1 115 ? -15.471 -9.984 9.181 1.00 96.75 115 SER A N 1
ATOM 931 C CA . SER A 1 115 ? -15.795 -11.275 8.568 1.00 96.75 115 SER A CA 1
ATOM 932 C C . SER A 1 115 ? -15.004 -11.519 7.280 1.00 96.75 115 SER A C 1
ATOM 934 O O . SER A 1 115 ? -14.715 -10.581 6.537 1.00 96.75 115 SER A O 1
ATOM 936 N N . ASP A 1 116 ? -14.747 -12.784 6.945 1.00 97.19 116 ASP A N 1
ATOM 937 C CA . ASP A 1 116 ? -13.988 -13.163 5.742 1.00 97.19 116 ASP A CA 1
ATOM 938 C C . ASP A 1 116 ? -14.547 -12.537 4.458 1.00 97.19 116 ASP A C 1
ATOM 940 O O . ASP A 1 116 ? -13.800 -12.038 3.616 1.00 97.19 116 ASP A O 1
ATOM 944 N N . LYS A 1 117 ? -15.880 -12.480 4.333 1.00 96.88 117 LYS A N 1
ATOM 945 C CA . LYS A 1 117 ? -16.565 -11.827 3.206 1.00 96.88 117 LYS A CA 1
ATOM 946 C C . LYS A 1 117 ? -16.172 -10.353 3.078 1.00 96.88 117 LYS A C 1
ATOM 948 O O . LYS A 1 117 ? -15.941 -9.864 1.974 1.00 96.88 117 LYS A O 1
ATOM 953 N N . ASN A 1 118 ? -16.121 -9.640 4.196 1.00 96.75 118 ASN A N 1
ATOM 954 C CA . ASN A 1 118 ? -15.794 -8.222 4.215 1.00 96.75 118 ASN A CA 1
ATOM 955 C C . ASN A 1 118 ? -14.286 -7.984 4.069 1.00 96.75 118 ASN A C 1
ATOM 957 O O . ASN A 1 118 ? -13.881 -7.054 3.374 1.00 96.75 118 ASN A O 1
ATOM 961 N N . ALA A 1 119 ? -13.451 -8.847 4.649 1.00 96.88 119 ALA A N 1
ATOM 962 C CA . ALA A 1 119 ? -12.008 -8.820 4.438 1.00 96.88 119 ALA A CA 1
ATOM 963 C C . ALA A 1 119 ? -11.666 -9.031 2.953 1.00 96.88 119 ALA A C 1
ATOM 965 O O . ALA A 1 119 ? -10.827 -8.319 2.402 1.00 96.88 119 ALA A O 1
ATOM 966 N N . ALA A 1 120 ? -12.387 -9.925 2.266 1.00 97.56 120 ALA A N 1
ATOM 967 C CA . ALA A 1 120 ? -12.243 -10.142 0.830 1.00 97.56 120 ALA A CA 1
ATOM 968 C C . ALA A 1 120 ? -12.563 -8.888 -0.007 1.00 97.56 120 ALA A C 1
ATOM 970 O O . ALA A 1 120 ? -11.907 -8.665 -1.024 1.00 97.56 120 ALA A O 1
ATOM 971 N N . LEU A 1 121 ? -13.507 -8.034 0.418 1.00 96.62 121 LEU A N 1
ATOM 972 C CA . LEU A 1 121 ? -13.760 -6.740 -0.240 1.00 96.62 121 LEU A CA 1
ATOM 973 C C . LEU A 1 121 ? -12.551 -5.804 -0.128 1.00 96.62 121 LEU A C 1
ATOM 975 O O . LEU A 1 121 ? -12.137 -5.221 -1.131 1.00 96.62 121 LEU A O 1
ATOM 979 N N . GLY A 1 122 ? -11.956 -5.703 1.064 1.00 96.12 122 GLY A N 1
ATOM 980 C CA . GLY A 1 122 ? -10.746 -4.909 1.288 1.00 96.12 122 GLY A CA 1
ATOM 981 C C . GLY A 1 122 ? -9.565 -5.414 0.455 1.00 96.12 122 GLY A C 1
ATOM 982 O O . GLY A 1 122 ? -8.901 -4.628 -0.222 1.00 96.12 122 GLY A O 1
ATOM 983 N N . THR A 1 123 ? -9.354 -6.733 0.430 1.00 96.81 123 THR A N 1
ATOM 984 C CA . THR A 1 123 ? -8.336 -7.376 -0.413 1.00 96.81 123 THR A CA 1
ATOM 985 C C . THR A 1 123 ? -8.580 -7.091 -1.890 1.00 96.81 123 THR A C 1
ATOM 987 O O . THR A 1 123 ? -7.657 -6.673 -2.581 1.00 96.81 123 THR A O 1
ATOM 990 N N . LYS A 1 124 ? -9.819 -7.243 -2.375 1.00 97.00 124 LYS A N 1
ATOM 991 C CA . LYS A 1 124 ? -10.183 -6.960 -3.770 1.00 97.00 124 LYS A CA 1
ATOM 992 C C . LYS A 1 124 ? -9.896 -5.509 -4.151 1.00 97.00 124 LYS A C 1
ATOM 994 O O . LYS A 1 124 ? -9.359 -5.256 -5.225 1.00 97.00 124 LYS A O 1
ATOM 999 N N . TRP A 1 125 ? -10.240 -4.558 -3.283 1.00 97.38 125 TRP A N 1
ATOM 1000 C CA . TRP A 1 125 ? -9.950 -3.147 -3.520 1.00 97.38 125 TRP A CA 1
ATOM 1001 C C . TRP A 1 125 ? -8.442 -2.886 -3.630 1.00 97.38 125 TRP A C 1
ATOM 1003 O O . TRP A 1 125 ? -7.991 -2.290 -4.610 1.00 97.38 125 TRP A O 1
ATOM 1013 N N . LEU A 1 126 ? -7.656 -3.361 -2.658 1.00 95.62 126 LEU A N 1
ATOM 1014 C CA . LEU A 1 126 ? -6.209 -3.147 -2.646 1.00 95.62 126 LEU A CA 1
ATOM 1015 C C . LEU A 1 126 ? -5.497 -3.861 -3.799 1.00 95.62 126 LEU A C 1
ATOM 1017 O O . LEU A 1 126 ? -4.562 -3.301 -4.369 1.00 95.62 126 LEU A O 1
ATOM 1021 N N . GLN A 1 127 ? -5.947 -5.064 -4.156 1.00 95.38 127 GLN A N 1
ATOM 1022 C CA . GLN A 1 127 ? -5.412 -5.818 -5.284 1.00 95.38 127 GLN A CA 1
ATOM 1023 C C . GLN A 1 127 ? -5.679 -5.091 -6.605 1.00 95.38 127 GLN A C 1
ATOM 1025 O O . GLN A 1 127 ? -4.760 -4.953 -7.400 1.00 95.38 127 GLN A O 1
ATOM 1030 N N . GLY A 1 128 ? -6.861 -4.492 -6.787 1.00 94.25 128 GLY A N 1
ATOM 1031 C CA . GLY A 1 128 ? -7.161 -3.700 -7.985 1.00 94.25 128 GLY A CA 1
ATOM 1032 C C . GLY A 1 128 ? -6.212 -2.512 -8.205 1.00 94.25 128 GLY A C 1
ATOM 1033 O O . GLY A 1 128 ? -5.935 -2.143 -9.342 1.00 94.25 128 GLY A O 1
ATOM 1034 N N . ILE A 1 129 ? -5.652 -1.926 -7.138 1.00 92.50 129 ILE A N 1
ATOM 1035 C CA . ILE A 1 129 ? -4.610 -0.890 -7.269 1.00 92.50 129 ILE A CA 1
ATOM 1036 C C . ILE A 1 129 ? -3.339 -1.483 -7.886 1.00 92.50 129 ILE A C 1
ATOM 1038 O O . ILE A 1 129 ? -2.736 -0.866 -8.767 1.00 92.50 129 ILE A O 1
ATOM 1042 N N . VAL A 1 130 ? -2.932 -2.663 -7.411 1.00 91.88 130 VAL A N 1
ATOM 1043 C CA . VAL A 1 130 ? -1.760 -3.386 -7.920 1.00 91.88 130 VAL A CA 1
ATOM 1044 C C . VAL A 1 130 ? -1.998 -3.798 -9.366 1.00 91.88 130 VAL A C 1
ATOM 1046 O O . VAL A 1 130 ? -1.180 -3.465 -10.218 1.00 91.88 130 VAL A O 1
ATOM 1049 N N . ASP A 1 131 ? -3.139 -4.424 -9.650 1.00 92.38 131 ASP A N 1
ATOM 1050 C CA . ASP A 1 131 ? -3.497 -4.929 -10.976 1.00 92.38 131 ASP A CA 1
ATOM 1051 C C . ASP A 1 131 ? -3.481 -3.814 -12.024 1.00 92.38 131 ASP A C 1
ATOM 1053 O O . ASP A 1 131 ? -2.899 -3.988 -13.089 1.00 92.38 131 ASP A O 1
ATOM 1057 N N . ASN A 1 132 ? -4.034 -2.639 -11.705 1.00 90.25 132 ASN A N 1
ATOM 1058 C CA . ASN A 1 132 ? -4.032 -1.488 -12.610 1.00 90.25 132 ASN A CA 1
ATOM 1059 C C . ASN A 1 132 ? -2.610 -1.022 -12.955 1.00 90.25 132 ASN A C 1
ATOM 1061 O O . ASN A 1 132 ? -2.306 -0.762 -14.116 1.00 90.25 132 ASN A O 1
ATOM 1065 N N . ILE A 1 133 ? -1.728 -0.907 -11.958 1.00 88.81 133 ILE A N 1
ATOM 1066 C CA . ILE A 1 133 ? -0.345 -0.463 -12.184 1.00 88.81 133 ILE A CA 1
ATOM 1067 C C . ILE A 1 133 ? 0.444 -1.540 -12.938 1.00 88.81 133 ILE A C 1
ATOM 1069 O O . ILE A 1 133 ? 1.223 -1.218 -13.832 1.00 88.81 133 ILE A O 1
ATOM 1073 N N . SER A 1 134 ? 0.234 -2.811 -12.598 1.00 90.62 134 SER A N 1
ATOM 1074 C CA . SER A 1 134 ? 0.853 -3.943 -13.283 1.00 90.62 134 SER A CA 1
ATOM 1075 C C . SER A 1 134 ? 0.409 -4.035 -14.739 1.00 90.62 134 SER A C 1
ATOM 1077 O O . SER A 1 134 ? 1.266 -4.214 -15.596 1.00 90.62 134 SER A O 1
ATOM 1079 N N . ALA A 1 135 ? -0.881 -3.860 -15.031 1.00 90.25 135 ALA A N 1
ATOM 1080 C CA . ALA A 1 135 ? -1.404 -3.834 -16.394 1.00 90.25 135 ALA A CA 1
ATOM 1081 C C . ALA A 1 135 ? -0.800 -2.677 -17.199 1.00 90.25 135 ALA A C 1
ATOM 1083 O O . ALA A 1 135 ? -0.253 -2.912 -18.269 1.00 90.25 135 ALA A O 1
ATOM 1084 N N . LEU A 1 136 ? -0.780 -1.460 -16.635 1.00 88.88 136 LEU A N 1
ATOM 1085 C CA . LEU A 1 136 ? -0.138 -0.302 -17.270 1.00 88.88 136 LEU A CA 1
ATOM 1086 C C . LEU A 1 136 ? 1.339 -0.559 -17.579 1.00 88.88 136 LEU A C 1
ATOM 1088 O O . LEU A 1 136 ? 1.804 -0.227 -18.664 1.00 88.88 136 LEU A O 1
ATOM 1092 N N . ALA A 1 137 ? 2.081 -1.147 -16.638 1.00 90.25 137 ALA A N 1
ATOM 1093 C CA . ALA A 1 137 ? 3.477 -1.489 -16.868 1.00 90.25 137 ALA A CA 1
ATOM 1094 C C . ALA A 1 137 ? 3.603 -2.538 -17.980 1.00 90.25 137 ALA A C 1
ATOM 1096 O O . ALA A 1 137 ? 4.355 -2.333 -18.921 1.00 90.25 137 ALA A O 1
ATOM 1097 N N . ILE A 1 138 ? 2.842 -3.627 -17.909 1.00 90.69 138 ILE A N 1
ATOM 1098 C CA . ILE A 1 138 ? 2.872 -4.718 -18.886 1.00 90.69 138 ILE A CA 1
ATOM 1099 C C . ILE A 1 138 ? 2.512 -4.252 -20.305 1.00 90.69 138 ILE A C 1
ATOM 1101 O O . ILE A 1 138 ? 3.168 -4.673 -21.258 1.00 90.69 138 ILE A O 1
ATOM 1105 N N . ASP A 1 139 ? 1.541 -3.351 -20.448 1.00 91.00 139 ASP A N 1
ATOM 1106 C CA . ASP A 1 139 ? 1.175 -2.752 -21.736 1.00 91.00 139 ASP A CA 1
ATOM 1107 C C . ASP A 1 139 ? 2.319 -1.910 -22.326 1.00 91.00 139 ASP A C 1
ATOM 1109 O O . ASP A 1 139 ? 2.466 -1.830 -23.545 1.00 91.00 139 ASP A O 1
ATOM 1113 N N . MET A 1 140 ? 3.163 -1.309 -21.476 1.00 89.81 140 MET A N 1
ATOM 1114 C CA . MET A 1 140 ? 4.355 -0.567 -21.903 1.00 89.81 140 MET A CA 1
ATOM 1115 C C . MET A 1 140 ? 5.532 -1.481 -22.262 1.00 89.81 140 MET A C 1
ATOM 1117 O O . MET A 1 140 ? 6.359 -1.079 -23.075 1.00 89.81 140 MET A O 1
ATOM 1121 N N . ILE A 1 141 ? 5.628 -2.677 -21.667 1.00 90.31 141 ILE A N 1
ATOM 1122 C CA . ILE A 1 141 ? 6.722 -3.645 -21.883 1.00 90.31 141 ILE A CA 1
ATOM 112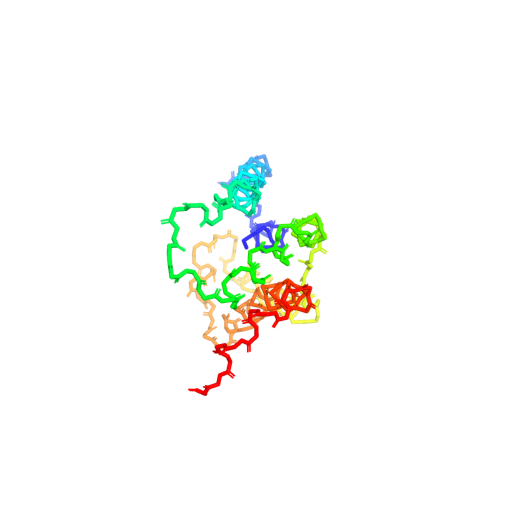3 C C . ILE A 1 141 ? 6.206 -5.017 -22.383 1.00 90.31 141 ILE A C 1
ATOM 1125 O O . ILE A 1 141 ? 6.380 -6.040 -21.706 1.00 90.31 141 ILE A O 1
ATOM 1129 N N . PRO A 1 142 ? 5.558 -5.093 -23.563 1.00 88.38 142 PRO A N 1
ATOM 1130 C CA . PRO A 1 142 ? 4.905 -6.305 -24.059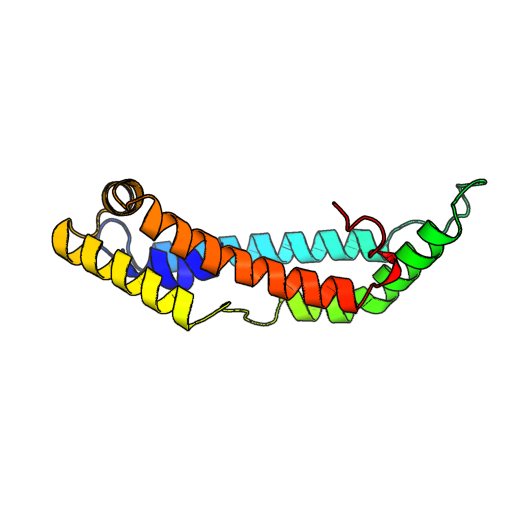 1.00 88.38 142 PRO A CA 1
ATOM 1131 C C . PRO A 1 142 ? 5.829 -7.513 -24.239 1.00 88.38 142 PRO A C 1
ATOM 1133 O O . PRO A 1 142 ? 5.344 -8.646 -24.238 1.00 88.38 142 PRO A O 1
ATOM 1136 N N . THR A 1 143 ? 7.152 -7.343 -24.337 1.00 87.44 143 THR A N 1
ATOM 1137 C CA . THR A 1 143 ? 8.077 -8.491 -24.396 1.00 87.44 143 THR A CA 1
ATOM 1138 C C . THR A 1 143 ? 8.082 -9.330 -23.106 1.00 87.44 143 THR A C 1
ATOM 1140 O O . THR A 1 143 ? 8.578 -10.464 -23.095 1.00 87.44 143 THR A O 1
ATOM 1143 N N . PHE A 1 144 ? 7.479 -8.825 -22.025 1.00 85.06 144 PHE A N 1
ATOM 1144 C CA . PHE A 1 144 ? 7.267 -9.528 -20.759 1.00 85.06 144 PHE A CA 1
ATOM 1145 C C . PHE A 1 144 ? 5.958 -10.338 -20.701 1.00 85.06 144 PHE A C 1
ATOM 1147 O O . PHE A 1 144 ? 5.803 -11.146 -19.787 1.00 85.06 144 PHE A O 1
ATOM 1154 N N . ASN A 1 145 ? 5.070 -10.250 -21.701 1.00 80.56 145 ASN A N 1
ATOM 1155 C CA . ASN A 1 145 ? 3.776 -10.961 -21.736 1.00 80.56 145 ASN A CA 1
ATOM 1156 C C . ASN A 1 145 ? 3.848 -12.494 -21.916 1.00 80.56 145 ASN A C 1
ATOM 1158 O O . ASN A 1 145 ? 2.838 -13.157 -22.139 1.00 80.56 145 ASN A O 1
ATOM 1162 N N . GLY A 1 146 ? 5.036 -13.091 -21.812 1.00 62.03 146 GLY A N 1
ATOM 1163 C CA . GLY A 1 146 ? 5.286 -14.489 -22.168 1.00 62.03 146 GLY A CA 1
ATOM 1164 C C . GLY A 1 146 ? 5.068 -15.541 -21.076 1.00 62.03 146 GLY A C 1
ATOM 1165 O O . GLY A 1 146 ? 5.274 -16.709 -21.379 1.00 62.03 146 GLY A O 1
ATOM 1166 N N . ASN A 1 147 ? 4.679 -15.170 -19.850 1.00 50.62 147 ASN A N 1
ATOM 1167 C CA . ASN A 1 147 ? 4.420 -16.127 -18.756 1.00 50.62 147 ASN A CA 1
ATOM 1168 C C . ASN A 1 147 ? 2.954 -16.140 -18.292 1.00 50.62 147 ASN A C 1
ATOM 1170 O O . ASN A 1 147 ? 2.642 -16.623 -17.206 1.00 50.62 147 ASN A O 1
ATOM 1174 N N . SER A 1 148 ? 2.042 -15.632 -19.116 1.00 44.06 148 SER A N 1
ATOM 1175 C CA . SER A 1 148 ? 0.610 -15.727 -18.854 1.00 44.06 148 SER A CA 1
ATOM 1176 C C . SER A 1 148 ? 0.039 -16.943 -19.579 1.00 44.06 148 SER A C 1
ATOM 1178 O O . SER A 1 148 ? -0.273 -16.835 -20.766 1.00 44.06 148 SER A O 1
ATOM 1180 N N . ARG A 1 149 ? -0.093 -18.068 -18.854 1.00 30.72 149 ARG A N 1
ATOM 1181 C CA . ARG A 1 149 ? -1.207 -19.057 -18.875 1.00 30.72 149 ARG A CA 1
ATOM 1182 C C . ARG A 1 149 ? -0.723 -20.486 -18.577 1.00 30.72 149 ARG A C 1
ATOM 1184 O O . ARG A 1 149 ? 0.355 -20.846 -19.046 1.00 30.72 149 ARG A O 1
ATOM 1191 N N . PRO A 1 150 ? -1.604 -21.364 -18.069 1.00 38.03 150 PRO A N 1
ATOM 1192 C CA . PRO A 1 150 ? -2.673 -21.199 -17.079 1.00 38.03 150 PRO A CA 1
ATOM 1193 C C . PRO A 1 150 ? -2.278 -21.754 -15.699 1.00 38.03 150 PRO A C 1
ATOM 1195 O O . PRO A 1 150 ? -1.357 -22.596 -15.624 1.00 38.03 150 PRO A O 1
#

Secondary structure (DSSP, 8-state):
-HHIIIIIGGGG-BTTB-HHHHHHHHHHHHHHHHHHHHHHHHHHHHPPPSTT-TT--HHHHHHHHHHHHHHHHHHHHHHS-----HHHHHHHHHHHHHHHHHH-S-HHHHHHTS-HHHHHHHHHHHHHHHHHHHHHHHHH-GGGGGG---

Sequence (150 aa):
LMQWYTHVRSMFISPDFPQPLLDGLIEKLNLAITERVKKLGELCLKMPDSDIARETSEKLMRQKNELREKWPEIKGGFKASNEGNQSVRDTFLEVINRAIKESGRDYIPVIKNISDKNAALGTKWLQGIVDNISALAIDMIPTFNGNSRP

Radius of gyration: 20.16 Å; chains: 1; bounding box: 50×35×50 Å

Foldseek 3Di:
DLLCLVQPVVVLDDPVRHPVNSVVVNVVVVVVLVVVLVVVLCCLQVDDDCPPDPDDPPLNVLLSVLSNVCSVVLSVLSVPDDQFDVVLVVVLSVQLVVLCVVPNSPPPVSVVPDDPVSVVSVVVRVVRSVVVSVVSVCVSRVSPVPPDDD